Protein AF-A0A9P6XN47-F1 (afdb_monomer_lite)

Sequence (69 aa):
MPSVVGVSAPGFASMRALTRAVMDLGAAGVMIAPPNTLRTDDQIVTYYHQAVEAIGDDVPFVLQDYPLT

Structure (mmCIF, N/CA/C/O backbone):
data_AF-A0A9P6XN47-F1
#
_entry.id   AF-A0A9P6XN47-F1
#
loop_
_atom_site.group_PDB
_atom_site.id
_atom_site.type_symbol
_atom_site.label_atom_id
_atom_site.label_alt_id
_atom_site.label_comp_id
_atom_site.label_asym_id
_atom_site.label_entity_id
_atom_site.label_seq_id
_atom_site.pdbx_PDB_ins_code
_atom_site.Cartn_x
_atom_site.Cartn_y
_atom_site.Cartn_z
_atom_site.occupancy
_atom_site.B_iso_or_equiv
_atom_site.auth_seq_id
_atom_site.auth_comp_id
_atom_site.auth_asym_id
_atom_site.auth_atom_id
_atom_site.pdbx_PDB_model_num
ATOM 1 N N . MET A 1 1 ? 0.978 2.982 22.735 1.00 63.06 1 MET A N 1
ATOM 2 C CA . MET A 1 1 ? 2.052 3.394 21.803 1.00 63.06 1 MET A CA 1
ATOM 3 C C . MET A 1 1 ? 1.518 3.201 20.394 1.00 63.06 1 MET A C 1
ATOM 5 O O . MET A 1 1 ? 0.893 2.165 20.195 1.00 63.06 1 MET A O 1
ATOM 9 N N . PRO A 1 2 ? 1.677 4.161 19.466 1.00 87.44 2 PRO A N 1
ATOM 10 C CA . PRO A 1 2 ? 1.244 3.965 18.083 1.00 87.44 2 PRO A CA 1
ATOM 11 C C . PRO A 1 2 ? 2.004 2.785 17.466 1.00 87.44 2 PRO A C 1
ATOM 13 O O . PRO A 1 2 ? 3.223 2.699 17.610 1.00 87.44 2 PRO A O 1
ATOM 16 N N . SER A 1 3 ? 1.285 1.863 16.829 1.00 94.50 3 SER A N 1
ATOM 17 C CA . SER A 1 3 ? 1.859 0.700 16.150 1.00 94.50 3 SER A CA 1
ATOM 18 C C . SER A 1 3 ? 1.789 0.875 14.635 1.00 94.50 3 SER A C 1
ATOM 20 O O . SER A 1 3 ? 0.783 1.337 14.100 1.00 94.50 3 SER A O 1
ATOM 22 N N . VAL A 1 4 ? 2.862 0.480 13.950 1.00 97.31 4 VAL A N 1
ATOM 23 C CA . VAL A 1 4 ? 2.909 0.337 12.490 1.00 97.31 4 VAL A CA 1
ATOM 24 C C . VAL A 1 4 ? 2.925 -1.153 12.175 1.00 97.31 4 VAL A C 1
ATOM 26 O O . VAL A 1 4 ? 3.689 -1.898 12.794 1.00 97.31 4 VAL A O 1
ATOM 29 N N . VAL A 1 5 ? 2.090 -1.600 11.237 1.00 97.88 5 VAL A N 1
ATOM 30 C CA . VAL A 1 5 ? 1.966 -3.026 10.893 1.00 97.88 5 VAL A CA 1
ATOM 31 C C . VAL A 1 5 ? 2.482 -3.292 9.482 1.00 97.88 5 VAL A C 1
ATOM 33 O O . VAL A 1 5 ? 2.111 -2.602 8.539 1.00 97.88 5 VAL A O 1
ATOM 36 N N . GLY A 1 6 ? 3.341 -4.300 9.321 1.00 97.75 6 GLY A N 1
ATOM 37 C CA . GLY A 1 6 ? 3.806 -4.736 8.002 1.00 97.75 6 GLY A CA 1
ATOM 38 C C . GLY A 1 6 ? 2.688 -5.409 7.209 1.00 97.75 6 GLY A C 1
ATOM 39 O O . GLY A 1 6 ? 2.088 -6.366 7.693 1.00 97.75 6 GLY A O 1
ATOM 40 N N . VAL A 1 7 ? 2.429 -4.922 5.993 1.00 97.81 7 VAL A N 1
ATOM 41 C CA . VAL A 1 7 ? 1.348 -5.421 5.117 1.00 97.81 7 VAL A CA 1
ATOM 42 C C . VAL A 1 7 ? 1.831 -5.890 3.744 1.00 97.81 7 VAL A C 1
ATOM 44 O O . VAL A 1 7 ? 1.018 -6.203 2.874 1.00 97.81 7 VAL A O 1
ATOM 47 N N . SER A 1 8 ? 3.150 -5.964 3.543 1.00 95.62 8 SER A N 1
ATOM 48 C CA . SER A 1 8 ? 3.769 -6.528 2.341 1.00 95.62 8 SER A CA 1
ATOM 49 C C . SER A 1 8 ? 3.174 -7.902 2.019 1.00 95.62 8 SER A C 1
ATOM 51 O O . SER A 1 8 ? 3.186 -8.805 2.856 1.00 95.62 8 SER A O 1
ATOM 53 N N . ALA A 1 9 ? 2.659 -8.069 0.802 1.00 93.62 9 ALA A N 1
ATOM 54 C CA . ALA A 1 9 ? 1.985 -9.288 0.368 1.00 93.62 9 ALA A CA 1
ATOM 55 C C . ALA A 1 9 ? 2.281 -9.581 -1.115 1.00 93.62 9 ALA A C 1
ATOM 57 O O . ALA A 1 9 ? 2.576 -8.650 -1.863 1.00 93.62 9 ALA A O 1
ATOM 58 N N . PRO A 1 10 ? 2.132 -10.839 -1.582 1.00 89.69 10 PRO A N 1
ATOM 59 C CA . PRO A 1 10 ? 2.330 -11.195 -2.993 1.00 89.69 10 PRO A CA 1
ATOM 60 C C . PRO A 1 10 ? 1.367 -10.511 -3.978 1.00 89.69 10 PRO A C 1
ATOM 62 O O . PRO A 1 10 ? 1.574 -10.587 -5.185 1.00 89.69 10 PRO A O 1
ATOM 65 N N . GLY A 1 11 ? 0.297 -9.877 -3.488 1.00 93.94 11 GLY A N 1
ATOM 66 C CA . GLY A 1 11 ? -0.670 -9.169 -4.319 1.00 93.94 11 GLY A CA 1
ATOM 67 C C . GLY A 1 11 ? -1.481 -8.131 -3.546 1.00 93.94 11 GLY A C 1
ATOM 68 O O . GLY A 1 11 ? -1.657 -8.222 -2.327 1.00 93.94 11 GLY A O 1
ATOM 69 N N . PHE A 1 12 ? -2.014 -7.155 -4.283 1.00 96.50 12 PHE A N 1
ATOM 70 C CA . PHE A 1 12 ? -2.690 -5.981 -3.724 1.00 96.50 12 PHE A CA 1
ATOM 71 C C . PHE A 1 12 ? -4.009 -6.287 -3.005 1.00 96.50 12 PHE A C 1
ATOM 73 O O . PHE A 1 12 ? -4.352 -5.598 -2.048 1.00 96.50 12 PHE A O 1
ATOM 80 N N . ALA A 1 13 ? -4.734 -7.338 -3.401 1.00 96.81 13 ALA A N 1
ATOM 81 C CA . ALA A 1 13 ? -5.975 -7.725 -2.725 1.00 96.81 13 ALA A CA 1
ATOM 82 C C . ALA A 1 13 ? -5.728 -8.121 -1.258 1.00 96.81 13 ALA A C 1
ATOM 84 O O . ALA A 1 13 ? -6.428 -7.653 -0.360 1.00 96.81 13 ALA A O 1
ATOM 85 N N . SER A 1 14 ? -4.693 -8.932 -1.012 1.00 96.75 14 SER A N 1
ATOM 86 C CA . SER A 1 14 ? -4.297 -9.338 0.340 1.00 96.75 14 SER A CA 1
ATOM 87 C C . SER A 1 14 ? -3.734 -8.167 1.141 1.00 96.75 14 SER A C 1
ATOM 89 O O . SER A 1 14 ? -4.082 -8.015 2.309 1.00 96.75 14 SER A O 1
ATOM 91 N N . MET A 1 15 ? -2.924 -7.311 0.503 1.00 97.62 15 MET A N 1
ATOM 92 C CA . MET A 1 15 ? -2.404 -6.082 1.113 1.00 97.62 15 MET A CA 1
ATOM 93 C C . MET A 1 15 ? -3.550 -5.187 1.604 1.00 97.62 15 MET A C 1
ATOM 95 O O . MET A 1 15 ? -3.595 -4.832 2.776 1.00 97.62 15 MET A O 1
ATOM 99 N N . ARG A 1 16 ? -4.537 -4.908 0.744 1.00 97.94 16 ARG A N 1
ATOM 100 C CA . ARG A 1 16 ? -5.731 -4.120 1.082 1.00 97.94 16 ARG A CA 1
ATOM 101 C C . ARG A 1 16 ? -6.529 -4.727 2.231 1.00 97.94 16 ARG A C 1
ATOM 103 O O . ARG A 1 16 ? -6.946 -4.000 3.130 1.00 97.94 16 ARG A O 1
ATOM 110 N N . ALA A 1 17 ? -6.784 -6.034 2.185 1.00 98.00 17 ALA A N 1
ATOM 111 C CA . ALA A 1 17 ? -7.560 -6.715 3.218 1.00 98.00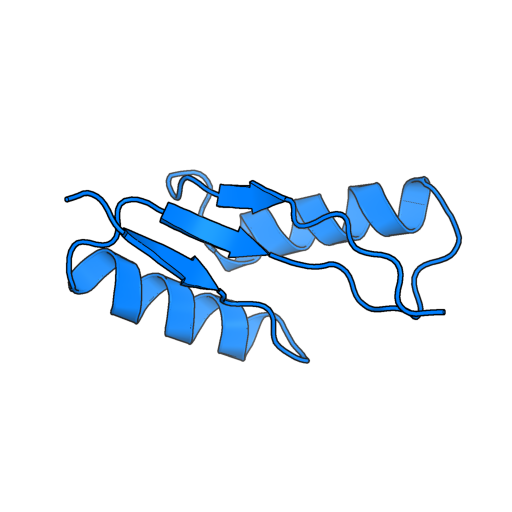 17 ALA A CA 1
ATOM 112 C C . ALA A 1 17 ? -6.883 -6.599 4.591 1.00 98.00 17 ALA A C 1
ATOM 114 O O . ALA A 1 17 ? -7.544 -6.264 5.574 1.00 98.00 17 ALA A O 1
ATOM 115 N N . LEU A 1 18 ? -5.564 -6.812 4.641 1.00 97.88 18 LEU A N 1
ATOM 116 C CA . LEU A 1 18 ? -4.795 -6.694 5.873 1.00 97.88 18 LEU A CA 1
ATOM 117 C C . LEU A 1 18 ? -4.710 -5.244 6.353 1.00 97.88 18 LEU A C 1
ATOM 119 O O . LEU A 1 18 ? -4.955 -5.006 7.531 1.00 97.88 18 LEU A O 1
ATOM 123 N N . THR A 1 19 ? -4.444 -4.282 5.462 1.00 98.38 19 THR A N 1
ATOM 124 C CA . THR A 1 19 ? -4.440 -2.853 5.807 1.00 98.38 19 THR A CA 1
ATOM 125 C C . THR A 1 19 ? -5.742 -2.449 6.485 1.00 98.38 19 THR A C 1
ATOM 127 O O . THR A 1 19 ? -5.712 -1.879 7.569 1.00 98.38 19 THR A O 1
ATOM 130 N N . ARG A 1 20 ? -6.895 -2.772 5.889 1.00 98.00 20 ARG A N 1
ATOM 131 C CA . ARG A 1 20 ? -8.198 -2.414 6.469 1.00 98.00 20 ARG A CA 1
ATOM 132 C C . ARG A 1 20 ? -8.367 -2.994 7.865 1.00 98.00 20 ARG A C 1
ATOM 134 O O . ARG A 1 20 ? -8.657 -2.256 8.796 1.00 98.00 20 ARG A O 1
ATOM 141 N N . ALA A 1 21 ? -8.083 -4.286 8.017 1.00 98.12 21 ALA A N 1
ATOM 142 C CA . ALA A 1 21 ? -8.195 -4.957 9.304 1.00 98.12 21 ALA A CA 1
ATOM 143 C C . ALA A 1 21 ? -7.314 -4.313 10.388 1.00 98.12 21 ALA A C 1
ATOM 145 O O . ALA A 1 21 ? -7.759 -4.159 11.520 1.00 98.12 21 ALA A O 1
ATOM 146 N N . VAL A 1 22 ? -6.075 -3.921 10.072 1.00 98.00 22 VAL A N 1
ATOM 147 C CA . VAL A 1 22 ? -5.170 -3.331 11.076 1.00 98.00 22 VAL A CA 1
ATOM 148 C C . VAL A 1 22 ? -5.507 -1.873 11.378 1.00 98.00 22 VAL A C 1
ATOM 150 O O . VAL A 1 22 ? -5.375 -1.458 12.529 1.00 98.00 22 VAL A O 1
ATOM 153 N N . MET A 1 23 ? -5.983 -1.112 10.389 1.00 98.00 23 MET A N 1
ATOM 154 C CA . MET A 1 23 ? -6.456 0.259 10.599 1.00 98.00 23 MET A CA 1
ATOM 155 C C . MET A 1 23 ? -7.733 0.274 11.452 1.00 98.00 23 MET A C 1
ATOM 157 O O . MET A 1 23 ? -7.810 1.058 12.396 1.00 98.00 23 MET A O 1
ATOM 161 N N . ASP A 1 24 ? -8.670 -0.657 11.225 1.00 97.56 24 ASP A N 1
ATOM 162 C CA . ASP A 1 24 ? -9.876 -0.837 12.054 1.00 97.56 24 ASP A CA 1
ATOM 163 C C . ASP A 1 24 ? -9.536 -1.194 13.515 1.00 97.56 24 ASP A C 1
ATOM 165 O O . ASP A 1 24 ? -10.261 -0.835 14.443 1.00 97.56 24 ASP A O 1
ATOM 169 N N . LEU A 1 25 ? -8.407 -1.874 13.738 1.00 97.06 25 LEU A N 1
ATOM 170 C CA . LEU A 1 25 ? -7.881 -2.206 15.068 1.00 97.06 25 LEU A CA 1
ATOM 171 C C . LEU A 1 25 ? -7.085 -1.061 15.723 1.00 97.06 25 LEU A C 1
ATOM 173 O O . LEU A 1 25 ? -6.588 -1.224 16.840 1.00 97.06 25 LEU A O 1
ATOM 177 N N . GLY A 1 26 ? -6.964 0.093 15.062 1.00 96.69 26 GLY A N 1
ATOM 178 C CA . GLY A 1 26 ? -6.305 1.281 15.601 1.00 96.69 26 GLY A CA 1
ATOM 179 C C . GLY A 1 26 ? -4.798 1.350 15.349 1.00 96.69 26 GLY A C 1
ATOM 180 O O . GLY A 1 26 ? -4.083 1.995 16.122 1.00 96.69 26 GLY A O 1
ATOM 181 N N . ALA A 1 27 ? -4.292 0.696 14.297 1.00 97.75 27 ALA A N 1
ATOM 182 C CA . ALA A 1 27 ? -2.929 0.940 13.832 1.00 97.75 27 ALA A CA 1
ATOM 183 C C . ALA A 1 27 ? -2.747 2.415 13.436 1.00 97.75 27 ALA A C 1
ATOM 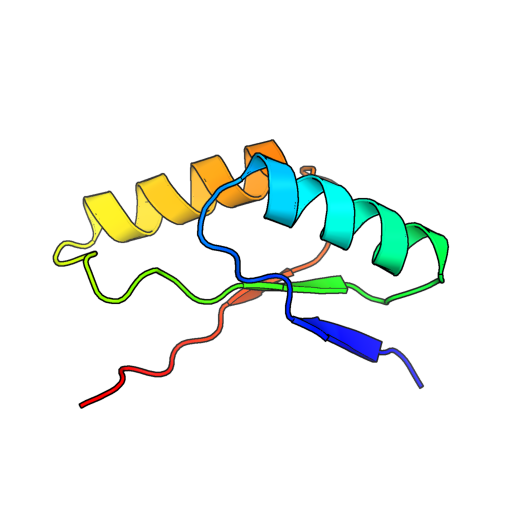185 O O . ALA A 1 27 ? -3.647 3.054 12.897 1.00 97.75 27 ALA A O 1
ATOM 186 N N . ALA A 1 28 ? -1.554 2.955 13.681 1.00 97.94 28 ALA A N 1
ATOM 187 C CA . ALA A 1 28 ? -1.207 4.317 13.276 1.00 97.94 28 ALA A CA 1
ATOM 188 C C . ALA A 1 28 ? -0.857 4.419 11.780 1.00 97.94 28 ALA A C 1
ATOM 190 O O . ALA A 1 28 ? -0.785 5.516 11.233 1.00 97.94 28 ALA A O 1
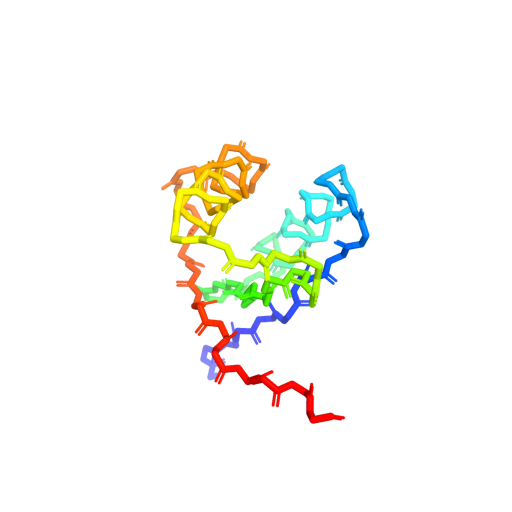ATOM 191 N N . GLY A 1 29 ? -0.603 3.279 11.140 1.00 97.62 29 GLY A N 1
ATOM 192 C CA . GLY A 1 29 ? -0.253 3.168 9.734 1.00 97.62 29 GLY A CA 1
ATOM 193 C C . GLY A 1 29 ? 0.295 1.785 9.409 1.00 97.62 29 GLY A C 1
ATOM 194 O O . GLY A 1 29 ? 0.369 0.893 10.265 1.00 97.62 29 GLY A O 1
ATOM 195 N N . VAL A 1 30 ? 0.718 1.614 8.163 1.00 98.38 30 VAL A N 1
ATOM 196 C CA . VAL A 1 30 ? 1.238 0.342 7.651 1.00 98.38 30 VAL A CA 1
ATOM 197 C C . VAL A 1 30 ? 2.658 0.473 7.111 1.00 98.38 30 VAL A C 1
ATOM 199 O O . VAL A 1 30 ? 3.132 1.567 6.837 1.00 98.38 30 VAL A O 1
ATOM 202 N N . MET A 1 31 ? 3.366 -0.639 6.957 1.00 98.12 31 MET A N 1
ATOM 203 C CA . MET A 1 31 ? 4.688 -0.683 6.331 1.00 98.12 31 MET A CA 1
ATOM 204 C C . MET A 1 31 ? 4.647 -1.573 5.089 1.00 98.12 31 MET A C 1
ATOM 206 O O . MET A 1 31 ? 4.122 -2.689 5.141 1.00 98.12 31 MET A O 1
ATOM 210 N N . ILE A 1 32 ? 5.215 -1.081 3.987 1.00 97.44 32 ILE A N 1
ATOM 211 C CA . ILE A 1 32 ? 5.234 -1.749 2.682 1.00 97.44 32 ILE A CA 1
ATOM 212 C C . ILE A 1 32 ? 6.681 -1.887 2.210 1.00 97.44 32 ILE A C 1
ATOM 214 O O . ILE A 1 32 ? 7.411 -0.902 2.112 1.00 97.44 32 ILE A O 1
ATOM 218 N N . ALA A 1 33 ? 7.069 -3.117 1.882 1.00 95.25 33 ALA A N 1
ATOM 219 C CA . ALA A 1 33 ? 8.309 -3.445 1.191 1.00 95.25 33 ALA A CA 1
ATOM 220 C C . ALA A 1 33 ? 8.018 -3.738 -0.290 1.00 95.25 33 ALA A C 1
ATOM 222 O O . ALA A 1 33 ? 6.973 -4.329 -0.602 1.00 95.25 33 ALA A O 1
ATOM 223 N N . PRO A 1 34 ? 8.917 -3.360 -1.210 1.00 92.50 34 PRO A N 1
ATOM 224 C CA . PRO A 1 34 ? 8.767 -3.691 -2.615 1.00 92.50 34 PRO A CA 1
ATOM 225 C C . PRO A 1 34 ? 9.169 -5.154 -2.880 1.00 92.50 34 PRO A C 1
ATOM 227 O O . PRO A 1 34 ? 10.025 -5.705 -2.181 1.00 92.50 34 PRO A O 1
ATOM 230 N N . PRO A 1 35 ? 8.606 -5.801 -3.915 1.00 91.06 35 PRO A N 1
ATOM 231 C CA . PRO A 1 35 ? 9.094 -7.085 -4.395 1.00 91.06 35 PRO A CA 1
ATOM 232 C C . PRO A 1 35 ? 10.561 -6.992 -4.819 1.00 91.06 35 PRO A C 1
ATOM 234 O O . PRO A 1 35 ? 10.966 -6.054 -5.508 1.00 91.06 35 PRO A O 1
ATOM 237 N N . ASN A 1 36 ? 11.343 -8.029 -4.520 1.00 89.69 36 ASN A N 1
ATOM 238 C CA . ASN A 1 36 ? 12.744 -8.122 -4.940 1.00 89.69 36 ASN A CA 1
ATOM 239 C C . ASN A 1 36 ? 12.926 -8.320 -6.457 1.00 89.69 36 ASN A C 1
ATOM 241 O O . ASN A 1 36 ? 14.049 -8.542 -6.901 1.00 89.69 36 ASN A O 1
ATOM 245 N N . THR A 1 37 ? 11.852 -8.305 -7.251 1.00 90.12 37 THR A N 1
ATOM 246 C CA . THR A 1 37 ? 11.860 -8.414 -8.716 1.00 90.12 37 THR A CA 1
ATOM 247 C C . THR A 1 37 ? 11.868 -7.058 -9.414 1.00 90.12 37 THR A C 1
ATOM 249 O O . THR A 1 37 ? 12.112 -7.013 -10.618 1.00 90.12 37 THR A O 1
ATOM 252 N N . LEU A 1 38 ? 11.611 -5.960 -8.696 1.00 92.06 38 LEU A N 1
ATOM 253 C CA . LEU A 1 38 ? 11.705 -4.613 -9.259 1.00 92.06 38 LEU A CA 1
ATOM 254 C C . LEU A 1 38 ? 13.185 -4.253 -9.469 1.00 92.06 38 LEU A C 1
ATOM 256 O O . LEU A 1 38 ? 14.039 -4.565 -8.635 1.00 92.06 38 LEU A O 1
ATOM 260 N N . ARG A 1 39 ? 13.512 -3.674 -10.627 1.00 92.81 39 ARG A N 1
ATOM 261 C CA . ARG A 1 39 ? 14.898 -3.409 -11.061 1.00 92.81 39 ARG A CA 1
ATOM 262 C C . ARG A 1 39 ? 15.145 -1.961 -11.462 1.00 92.81 39 ARG A C 1
ATOM 264 O O . ARG A 1 39 ? 16.295 -1.548 -11.503 1.00 92.81 39 ARG A O 1
ATOM 271 N N . THR A 1 40 ? 14.090 -1.229 -11.802 1.00 95.88 40 THR A N 1
ATOM 272 C CA . THR A 1 40 ? 14.168 0.140 -12.324 1.00 95.88 40 THR A CA 1
ATOM 273 C C . THR A 1 40 ? 13.353 1.085 -11.458 1.00 95.88 40 THR A C 1
ATOM 275 O O . THR A 1 40 ? 12.361 0.671 -10.853 1.00 95.88 40 THR A O 1
ATOM 278 N N . ASP A 1 41 ? 13.737 2.356 -11.441 1.00 96.00 41 ASP A N 1
ATOM 279 C CA . ASP A 1 41 ? 13.045 3.389 -10.668 1.00 96.00 41 ASP A CA 1
ATOM 280 C C . ASP A 1 41 ? 11.578 3.519 -11.094 1.00 96.00 41 ASP A C 1
ATOM 282 O O . ASP A 1 41 ? 10.692 3.560 -10.244 1.00 96.00 41 ASP A O 1
ATOM 286 N N . ASP A 1 42 ? 11.298 3.453 -12.399 1.00 97.56 42 ASP A N 1
ATOM 287 C CA . ASP A 1 42 ? 9.932 3.497 -12.934 1.00 97.56 42 ASP A CA 1
ATOM 288 C C . ASP A 1 42 ? 9.062 2.350 -12.401 1.00 97.56 42 ASP A C 1
ATOM 290 O O . ASP A 1 42 ? 7.894 2.549 -12.056 1.00 97.56 42 ASP A O 1
ATOM 294 N N . GLN A 1 43 ? 9.628 1.143 -12.284 1.00 96.25 43 GLN A N 1
ATOM 295 C CA . GLN A 1 43 ? 8.934 -0.003 -11.692 1.00 96.25 43 GLN A CA 1
ATOM 296 C C . GLN A 1 43 ? 8.653 0.214 -10.203 1.00 96.25 43 GLN A C 1
ATOM 298 O O . GLN A 1 43 ? 7.576 -0.146 -9.729 1.00 96.25 43 GLN A O 1
ATOM 303 N N . ILE A 1 44 ? 9.603 0.799 -9.470 1.00 95.50 44 ILE A N 1
ATOM 304 C CA . ILE A 1 44 ? 9.473 1.083 -8.037 1.00 95.50 44 ILE A CA 1
ATOM 305 C C . ILE A 1 44 ? 8.394 2.144 -7.802 1.00 95.50 44 ILE A C 1
ATOM 307 O O . ILE A 1 44 ? 7.484 1.930 -7.002 1.00 95.50 44 ILE A O 1
ATOM 311 N N . VAL A 1 45 ? 8.448 3.258 -8.534 1.00 97.00 45 VAL A N 1
ATOM 312 C CA . VAL A 1 45 ? 7.467 4.348 -8.446 1.00 97.00 45 VAL A CA 1
ATOM 313 C C . VAL A 1 45 ? 6.070 3.844 -8.805 1.00 97.00 45 VAL A C 1
ATOM 315 O O . VAL A 1 45 ? 5.125 4.050 -8.045 1.00 97.00 45 VAL A O 1
ATOM 318 N N . THR A 1 46 ? 5.940 3.109 -9.914 1.00 97.50 46 THR A N 1
ATOM 319 C CA . THR A 1 46 ? 4.659 2.521 -10.338 1.00 97.50 46 THR A CA 1
ATOM 320 C C . THR A 1 46 ? 4.093 1.578 -9.278 1.00 97.50 46 THR A C 1
ATOM 322 O O . THR A 1 46 ? 2.904 1.649 -8.970 1.00 97.50 46 THR A O 1
ATOM 325 N N . TYR A 1 47 ? 4.932 0.727 -8.679 1.00 96.62 47 TYR A N 1
ATOM 326 C CA . TYR A 1 47 ? 4.508 -0.173 -7.609 1.00 96.62 47 TYR A CA 1
ATOM 327 C C . TYR A 1 47 ? 3.934 0.589 -6.411 1.00 96.62 47 TYR A C 1
ATOM 329 O O . TYR A 1 47 ? 2.868 0.221 -5.924 1.00 96.62 47 TYR A O 1
ATOM 337 N N . TYR A 1 48 ? 4.588 1.661 -5.953 1.00 97.19 48 TYR A N 1
ATOM 338 C CA . TYR A 1 48 ? 4.079 2.430 -4.815 1.00 97.19 48 TYR A CA 1
ATOM 339 C C . TYR A 1 48 ? 2.797 3.199 -5.139 1.00 97.19 48 TYR A C 1
ATOM 341 O O . TYR A 1 48 ? 1.923 3.272 -4.280 1.00 97.19 48 TYR A O 1
ATOM 349 N N . HIS A 1 49 ? 2.619 3.690 -6.369 1.00 97.31 49 HIS A N 1
ATOM 350 C CA . HIS A 1 49 ? 1.330 4.247 -6.791 1.00 97.31 49 HIS A CA 1
ATOM 351 C C . HIS A 1 49 ? 0.204 3.210 -6.715 1.00 97.31 49 HIS A C 1
ATOM 353 O O . HIS A 1 49 ? -0.84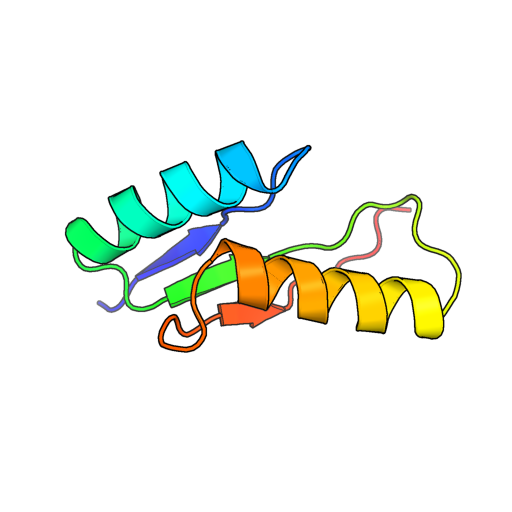2 3.483 -6.130 1.00 97.31 49 HIS A O 1
ATOM 359 N N . GLN A 1 50 ? 0.435 2.004 -7.239 1.00 97.38 50 GLN A N 1
ATOM 360 C CA . GLN A 1 50 ? -0.538 0.909 -7.179 1.00 97.38 50 GLN A CA 1
ATOM 361 C C . GLN A 1 50 ? -0.788 0.431 -5.743 1.00 97.38 50 GLN A C 1
ATOM 363 O O . GLN A 1 50 ? -1.914 0.093 -5.382 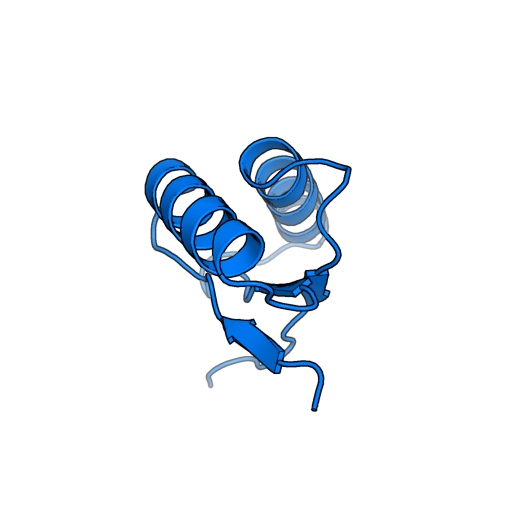1.00 97.38 50 GLN A O 1
ATOM 368 N N . ALA A 1 51 ? 0.250 0.421 -4.904 1.00 97.19 51 ALA A N 1
ATOM 369 C CA . ALA A 1 51 ? 0.127 0.073 -3.498 1.00 97.19 51 ALA A CA 1
ATOM 370 C C . ALA A 1 51 ? -0.772 1.076 -2.762 1.00 97.19 51 ALA A C 1
ATOM 372 O O . ALA A 1 51 ? -1.700 0.644 -2.084 1.00 97.19 51 ALA A O 1
ATOM 373 N N . VAL A 1 52 ? -0.556 2.385 -2.953 1.00 97.38 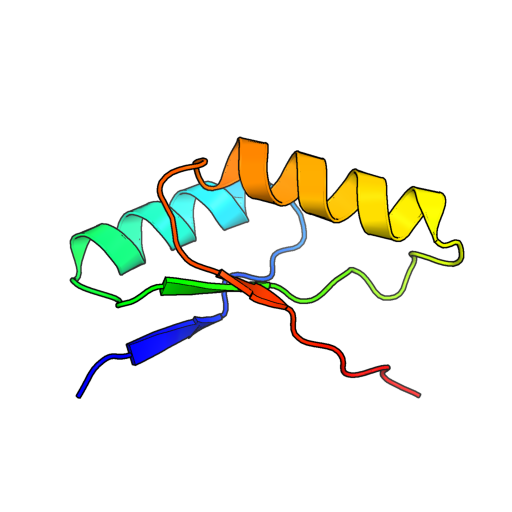52 VAL A N 1
ATOM 374 C CA . VAL A 1 52 ? -1.401 3.456 -2.389 1.00 97.38 52 VAL A CA 1
ATOM 375 C C . VAL A 1 52 ? -2.846 3.332 -2.873 1.00 97.38 52 VAL A C 1
ATOM 377 O O . VAL A 1 52 ? -3.762 3.360 -2.055 1.00 97.38 52 VAL A O 1
ATOM 380 N N . GLU A 1 53 ? -3.064 3.100 -4.170 1.00 97.62 53 GLU A N 1
ATOM 381 C CA . GLU A 1 53 ? -4.406 2.868 -4.725 1.00 97.62 53 GLU A CA 1
ATOM 382 C C . GLU A 1 53 ? -5.107 1.669 -4.058 1.00 97.62 53 GLU A C 1
ATOM 384 O O . GLU A 1 53 ? -6.310 1.697 -3.781 1.00 97.62 53 GLU A O 1
ATOM 389 N N . ALA A 1 54 ? -4.356 0.609 -3.752 1.00 97.38 54 ALA A N 1
ATOM 390 C CA . ALA A 1 54 ? -4.897 -0.573 -3.098 1.00 97.38 54 ALA A CA 1
ATOM 391 C C . ALA A 1 54 ? -5.273 -0.316 -1.631 1.00 97.38 54 ALA A C 1
ATOM 393 O O . ALA A 1 54 ? -6.361 -0.737 -1.203 1.00 97.38 54 ALA A O 1
ATOM 394 N N . ILE A 1 55 ? -4.380 0.331 -0.870 1.00 97.31 55 ILE A N 1
ATOM 395 C CA . ILE A 1 55 ? -4.523 0.523 0.579 1.00 97.31 55 ILE A CA 1
ATOM 396 C C . ILE A 1 55 ? -5.468 1.670 0.955 1.00 97.31 55 ILE A C 1
ATOM 398 O O . ILE A 1 55 ? -6.145 1.543 1.973 1.00 97.31 55 ILE A O 1
ATOM 402 N N . GLY A 1 56 ? -5.577 2.707 0.121 1.00 97.12 56 GLY A N 1
ATOM 403 C CA . GLY A 1 56 ? -6.300 3.950 0.407 1.00 97.12 56 GLY A CA 1
ATOM 404 C C . GLY A 1 56 ? -5.346 5.140 0.542 1.00 97.12 56 GLY A C 1
ATOM 405 O O . GLY A 1 56 ? -4.286 5.030 1.156 1.00 97.12 56 GLY A O 1
ATOM 406 N N . ASP A 1 57 ? -5.724 6.277 -0.038 1.00 95.56 57 ASP A N 1
ATOM 407 C CA . ASP A 1 57 ? -4.975 7.540 -0.007 1.00 95.56 57 ASP A CA 1
ATOM 408 C C . ASP A 1 57 ? -4.984 8.220 1.373 1.00 95.56 57 ASP A C 1
ATOM 410 O O . ASP A 1 57 ? -4.145 9.074 1.657 1.00 95.56 57 ASP A O 1
ATOM 414 N N . ASP A 1 58 ? -5.893 7.801 2.249 1.00 96.31 58 ASP A N 1
ATOM 415 C CA . ASP A 1 58 ? -6.019 8.224 3.639 1.00 96.31 58 ASP A CA 1
ATOM 416 C C . ASP A 1 58 ? -5.146 7.420 4.618 1.00 96.31 58 ASP A C 1
ATOM 418 O O . ASP A 1 58 ? -5.012 7.809 5.780 1.00 96.31 58 ASP A O 1
ATOM 422 N N . VAL A 1 59 ? -4.529 6.318 4.175 1.00 97.94 59 VAL A N 1
ATOM 423 C CA . VAL A 1 59 ? -3.737 5.429 5.037 1.00 97.94 59 VAL A CA 1
ATOM 424 C C . VAL A 1 59 ? -2.272 5.886 5.105 1.00 97.94 59 VAL A C 1
ATOM 426 O O . VAL A 1 59 ? -1.553 5.804 4.105 1.00 97.94 59 VAL A O 1
ATOM 429 N N . PRO A 1 60 ? -1.754 6.278 6.288 1.00 97.81 60 PRO A N 1
ATOM 430 C CA . PRO A 1 60 ? -0.332 6.552 6.454 1.00 97.81 60 PRO A CA 1
ATOM 431 C C . PRO A 1 60 ? 0.488 5.276 6.247 1.00 97.81 60 PRO A C 1
ATOM 433 O O . PRO A 1 60 ? 0.191 4.237 6.848 1.00 97.81 60 PRO A O 1
ATOM 436 N N . PHE A 1 61 ? 1.554 5.350 5.447 1.00 97.44 61 PHE A N 1
ATOM 437 C CA . PHE A 1 61 ? 2.451 4.213 5.260 1.00 97.44 61 PHE A CA 1
ATOM 438 C C . PHE A 1 61 ? 3.935 4.572 5.364 1.00 97.44 61 PHE A C 1
ATOM 440 O O . PHE A 1 61 ? 4.357 5.704 5.134 1.00 97.44 61 PHE A O 1
ATOM 447 N N . VAL A 1 62 ? 4.725 3.562 5.717 1.00 97.56 62 VAL A N 1
ATOM 448 C CA . VAL A 1 62 ? 6.185 3.578 5.777 1.00 97.56 62 VAL A CA 1
ATOM 449 C C . VAL A 1 62 ? 6.732 2.734 4.629 1.00 97.56 62 VAL A C 1
ATOM 451 O O . VAL A 1 62 ? 6.309 1.592 4.431 1.00 97.56 62 VAL A O 1
ATOM 454 N N . LEU A 1 63 ? 7.701 3.281 3.899 1.00 95.25 63 LEU A N 1
ATOM 455 C CA . LEU A 1 63 ? 8.483 2.557 2.902 1.00 95.25 63 LEU A CA 1
ATOM 456 C C . LEU A 1 63 ? 9.601 1.776 3.606 1.00 95.25 63 LEU A C 1
ATOM 458 O O . LEU A 1 63 ? 10.421 2.367 4.307 1.00 95.25 63 LEU A O 1
ATOM 462 N N . GLN A 1 64 ? 9.644 0.456 3.421 1.00 95.12 64 GLN A N 1
ATOM 463 C CA . GLN A 1 64 ? 10.734 -0.381 3.924 1.00 95.12 64 GLN A CA 1
ATOM 464 C C . GLN A 1 64 ? 11.798 -0.579 2.841 1.00 95.12 64 GLN A C 1
ATOM 466 O O . GLN A 1 64 ? 11.608 -1.364 1.913 1.00 95.12 64 GLN A O 1
ATOM 471 N N . ASP A 1 65 ? 12.928 0.109 2.987 1.00 92.50 65 ASP A N 1
ATOM 472 C CA . ASP A 1 65 ? 14.095 -0.058 2.120 1.00 92.50 65 ASP A CA 1
ATOM 473 C C . ASP A 1 65 ? 15.090 -1.026 2.768 1.00 92.50 65 ASP A C 1
ATOM 475 O O . ASP A 1 65 ? 15.874 -0.664 3.647 1.00 92.50 65 ASP A O 1
ATOM 479 N N . TYR A 1 66 ? 14.985 -2.300 2.393 1.00 89.38 66 TYR A N 1
ATOM 480 C CA . TYR A 1 66 ? 15.889 -3.350 2.852 1.00 89.38 66 TYR A CA 1
ATOM 481 C C . TYR A 1 66 ? 16.174 -4.335 1.710 1.00 89.38 66 TYR A C 1
ATOM 483 O O . TYR A 1 66 ? 15.440 -5.315 1.538 1.00 89.38 66 TYR A O 1
ATOM 491 N N . PRO A 1 67 ? 17.212 -4.083 0.894 1.00 78.94 67 PRO A N 1
ATOM 492 C CA . PRO A 1 67 ? 17.604 -4.997 -0.168 1.00 78.94 67 PRO A CA 1
ATOM 493 C C . PRO A 1 67 ? 18.131 -6.310 0.431 1.00 78.94 67 PRO A C 1
ATOM 495 O O . PRO A 1 67 ? 19.137 -6.332 1.139 1.00 78.94 67 PRO A O 1
ATOM 498 N N . LEU A 1 68 ? 17.435 -7.414 0.140 1.00 67.00 68 LEU A N 1
ATOM 499 C CA . LEU A 1 68 ? 17.884 -8.768 0.468 1.00 67.00 68 LEU A CA 1
ATOM 500 C C . LEU A 1 68 ? 18.957 -9.184 -0.549 1.00 67.00 68 LEU A C 1
ATOM 502 O O . LEU A 1 68 ? 18.668 -9.245 -1.746 1.00 67.00 68 LEU A O 1
ATOM 506 N N . THR A 1 69 ? 20.181 -9.402 -0.061 1.00 63.44 69 THR A N 1
ATOM 507 C CA . THR A 1 69 ? 21.358 -9.850 -0.832 1.00 63.44 69 THR A CA 1
ATOM 508 C C . THR A 1 69 ? 21.179 -11.229 -1.442 1.00 63.44 69 THR A C 1
ATOM 510 O O . THR A 1 69 ? 20.655 -12.104 -0.713 1.00 63.44 69 THR A O 1
#

Foldseek 3Di:
DAAEAEQEDPDLQSSQVVLVVVVVVPHLAYEYEDDLPDDDPVSVVVVVVVNCVSNDVPGDYHYDDDRDD

InterPro domains:
  IPR013785 Aldolase-type TIM barrel [G3DSA:3.20.20.70] (1-69)

Radius of gyration: 11.97 Å; chains: 1; bounding box: 31×19×35 Å

Secondary structure (DSSP, 8-state):
---EEE---SSHHHHHHHHHHHHHTT-SEEEEPPPTT--SHHHHHHHHHHHHHHH-TTS-EEE------

pLDDT: mean 94.42, std 7.16, range [63.06, 98.38]

Organism: NCBI:txid936053